Protein AF-A0A2K1NTX1-F1 (afdb_monomer_lite)

Radius of gyration: 16.93 Å; chains: 1; bounding box: 38×35×59 Å

Secondary structure (DSSP, 8-state):
-----TT-PPPP-THHHHHHHHHHHHHTTTT-HHHHHHHHHHHHHHHTS--S-EETTEE-S---HHHHHHHHHBS--HHHHHHHHHHHHHHTT--SPPPS--TTPPPBPTT-S-SS--TTT--TTTTHHHHHHHHHHHHHHH-TT-

Structure (mmCIF, N/CA/C/O backbone):
data_AF-A0A2K1NTX1-F1
#
_entry.id   AF-A0A2K1NTX1-F1
#
loop_
_atom_site.group_PDB
_atom_site.id
_atom_site.type_symbol
_atom_site.label_atom_id
_atom_site.label_alt_id
_atom_site.label_comp_id
_atom_site.label_asym_id
_atom_site.label_entity_id
_atom_site.label_seq_id
_atom_site.pdbx_PDB_ins_code
_atom_site.Cartn_x
_atom_site.Cartn_y
_atom_site.Cartn_z
_atom_site.occupancy
_atom_site.B_iso_or_equiv
_atom_site.auth_seq_id
_atom_site.auth_comp_id
_atom_site.auth_asym_id
_atom_site.auth_atom_id
_atom_site.pdbx_PDB_model_num
ATOM 1 N N . MET A 1 1 ? 0.432 -18.625 43.034 1.00 38.88 1 MET A N 1
ATOM 2 C CA . MET A 1 1 ? -0.680 -17.900 42.378 1.00 38.88 1 MET A CA 1
ATOM 3 C C . MET A 1 1 ? -0.098 -16.735 41.599 1.00 38.88 1 MET A C 1
ATOM 5 O O . MET A 1 1 ? 0.442 -15.823 42.212 1.00 38.88 1 MET A O 1
ATOM 9 N N . ILE A 1 2 ? -0.141 -16.785 40.269 1.00 42.09 2 ILE A N 1
ATOM 10 C CA . ILE A 1 2 ? 0.288 -15.664 39.426 1.00 42.09 2 ILE A CA 1
ATOM 11 C C . ILE A 1 2 ? -0.821 -14.610 39.491 1.00 42.09 2 ILE A C 1
ATOM 13 O O . ILE A 1 2 ? -1.950 -14.869 39.082 1.00 42.09 2 ILE A O 1
ATOM 17 N N . LYS A 1 3 ? -0.519 -13.440 40.063 1.00 47.53 3 LYS A N 1
ATOM 18 C CA . LYS A 1 3 ? -1.421 -12.285 40.039 1.00 47.53 3 LYS A CA 1
ATOM 19 C C . LYS A 1 3 ? -1.427 -11.729 38.616 1.00 47.53 3 LYS A C 1
ATOM 21 O O . LYS A 1 3 ? -0.495 -11.034 38.227 1.00 47.53 3 LYS A O 1
ATOM 26 N N . ILE A 1 4 ? -2.465 -12.041 37.845 1.00 53.84 4 ILE A N 1
ATOM 27 C CA . ILE A 1 4 ? -2.726 -11.346 36.583 1.00 53.84 4 ILE A CA 1
ATOM 28 C C . ILE A 1 4 ? -3.120 -9.910 36.955 1.00 53.84 4 ILE A C 1
ATOM 30 O O . ILE A 1 4 ? -4.057 -9.690 37.725 1.00 53.84 4 ILE A O 1
ATOM 34 N N . SER A 1 5 ? -2.334 -8.939 36.490 1.00 57.00 5 SER A N 1
ATOM 35 C CA . SER A 1 5 ? -2.577 -7.511 36.706 1.00 57.00 5 SER A CA 1
ATOM 36 C C . SER A 1 5 ? -3.971 -7.131 36.197 1.00 57.00 5 SER A C 1
ATOM 38 O O . SER A 1 5 ? -4.276 -7.339 35.026 1.00 57.00 5 SER A O 1
ATOM 40 N N . LYS A 1 6 ? -4.799 -6.521 37.057 1.00 56.72 6 LYS A N 1
ATOM 41 C CA . LYS A 1 6 ? -6.133 -5.987 36.709 1.00 56.72 6 LYS A CA 1
ATOM 42 C C . LYS A 1 6 ? -6.095 -4.793 35.731 1.00 56.72 6 LYS A C 1
ATOM 44 O O . LYS A 1 6 ? -7.148 -4.271 35.395 1.00 56.72 6 LYS A O 1
ATOM 49 N N . ASN A 1 7 ? -4.907 -4.387 35.267 1.00 56.91 7 ASN A N 1
ATOM 50 C CA . ASN A 1 7 ? -4.686 -3.240 34.379 1.00 56.91 7 ASN A CA 1
ATOM 51 C C . ASN A 1 7 ? -4.173 -3.628 32.979 1.00 56.91 7 ASN A C 1
ATOM 53 O O . ASN A 1 7 ? -3.613 -2.783 32.281 1.00 56.91 7 ASN A O 1
ATOM 57 N N . ALA A 1 8 ? -4.306 -4.887 32.550 1.00 59.62 8 ALA A N 1
ATOM 58 C CA . ALA A 1 8 ? -3.986 -5.237 31.168 1.00 59.62 8 ALA A CA 1
ATOM 59 C C . ALA A 1 8 ? -4.992 -4.549 30.227 1.00 59.62 8 ALA A C 1
ATOM 61 O O . ALA A 1 8 ? -6.168 -4.904 30.200 1.00 59.62 8 ALA A O 1
ATOM 62 N N . LYS A 1 9 ? -4.538 -3.532 29.483 1.00 68.81 9 LYS A N 1
ATOM 63 C CA . LYS A 1 9 ? -5.316 -2.935 28.393 1.00 68.81 9 LYS A CA 1
ATOM 64 C C . LYS A 1 9 ? -5.614 -4.042 27.377 1.00 68.81 9 LYS A C 1
ATOM 66 O O . LYS A 1 9 ? -4.686 -4.722 26.940 1.00 68.81 9 LYS A O 1
ATOM 71 N N . ASN A 1 10 ? -6.885 -4.234 27.026 1.00 76.12 10 ASN A N 1
ATOM 72 C CA . ASN A 1 10 ? -7.247 -5.173 25.968 1.00 76.12 10 ASN A CA 1
ATOM 73 C C . ASN A 1 10 ? -6.577 -4.726 24.657 1.00 76.12 10 ASN A C 1
ATOM 75 O O . ASN A 1 10 ? -6.660 -3.539 24.330 1.00 76.12 10 ASN A O 1
ATOM 79 N N . PRO A 1 11 ? -5.899 -5.631 23.930 1.00 77.00 11 PRO A N 1
ATOM 80 C CA . PRO A 1 11 ? -5.255 -5.280 22.671 1.00 77.00 11 PRO A CA 1
ATOM 81 C C . PRO A 1 11 ? -6.294 -4.792 21.655 1.00 77.00 11 PRO A C 1
ATOM 83 O O . PRO A 1 11 ? -7.326 -5.441 21.475 1.00 77.00 11 PRO A O 1
ATOM 86 N N . SER A 1 12 ? -6.018 -3.668 20.987 1.00 85.44 12 SER A N 1
ATOM 87 C CA . SER A 1 12 ? -6.838 -3.199 19.866 1.00 85.44 12 SER A CA 1
ATOM 88 C C . SER A 1 12 ? -6.445 -3.907 18.566 1.00 85.44 12 SER A C 1
ATOM 90 O O . SER A 1 12 ? -5.263 -4.015 18.222 1.00 85.44 12 SER A O 1
ATOM 92 N N . PHE A 1 13 ? -7.464 -4.359 17.833 1.00 91.62 13 PHE A 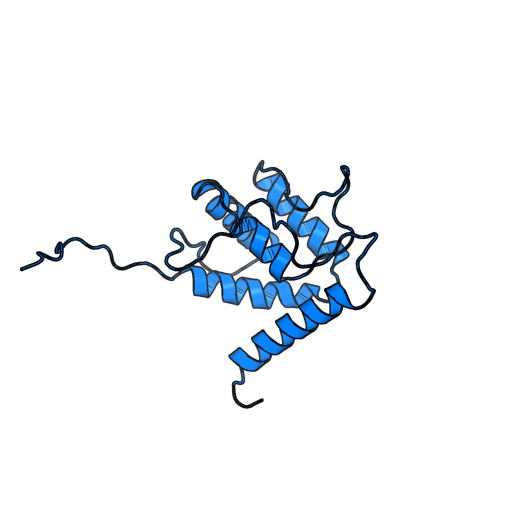N 1
ATOM 93 C CA . PHE A 1 13 ? -7.348 -4.961 16.504 1.00 91.62 13 PHE A CA 1
ATOM 94 C C . PHE A 1 13 ? -7.938 -4.065 15.405 1.00 91.62 13 PHE A C 1
ATOM 96 O O . PHE A 1 13 ? -8.163 -4.536 14.303 1.00 91.62 13 PHE A O 1
ATOM 103 N N . GLU A 1 14 ? -8.146 -2.766 15.655 1.00 89.50 14 GLU A N 1
ATOM 104 C CA . GLU A 1 14 ? -8.703 -1.804 14.675 1.00 89.50 14 GLU A CA 1
ATOM 105 C C . GLU A 1 14 ? -7.957 -1.787 13.331 1.00 89.50 14 GLU A C 1
ATOM 107 O O . GLU A 1 14 ? -8.525 -1.463 12.289 1.00 89.50 14 GLU A O 1
ATOM 112 N N . TRP A 1 15 ? -6.678 -2.174 13.337 1.00 95.12 15 TRP A N 1
ATOM 113 C CA . TRP A 1 15 ? -5.881 -2.299 12.125 1.00 95.12 15 TRP A CA 1
ATOM 114 C C . TRP A 1 15 ? -6.475 -3.278 11.109 1.00 95.12 15 TRP A C 1
ATOM 116 O O . TRP A 1 15 ? -6.238 -3.088 9.917 1.00 95.12 15 TRP A O 1
ATOM 126 N N . THR A 1 16 ? -7.248 -4.286 11.534 1.00 95.44 16 THR A N 1
ATOM 127 C CA . THR A 1 16 ? -7.862 -5.252 10.612 1.00 95.44 16 THR A CA 1
ATOM 128 C C . THR A 1 16 ? -8.831 -4.558 9.668 1.00 95.44 16 THR A C 1
ATOM 130 O O . THR A 1 16 ? -8.772 -4.795 8.466 1.00 95.44 16 THR A O 1
ATOM 133 N N . ASN A 1 17 ? -9.664 -3.648 10.180 1.00 96.06 17 ASN A N 1
ATOM 134 C CA . ASN A 1 17 ? -10.660 -2.936 9.377 1.00 96.06 17 ASN A CA 1
ATOM 135 C C . ASN A 1 17 ? -9.986 -2.050 8.330 1.00 96.06 17 ASN A C 1
ATOM 137 O O . ASN A 1 17 ? -10.317 -2.123 7.147 1.00 96.06 17 ASN A O 1
ATOM 141 N N . PHE A 1 18 ? -8.968 -1.290 8.745 1.00 97.50 18 PHE A N 1
ATOM 142 C CA . PHE A 1 18 ? -8.193 -0.468 7.818 1.00 97.50 18 PHE A CA 1
ATOM 143 C C . PHE A 1 18 ? -7.500 -1.324 6.756 1.00 97.50 18 PHE A C 1
ATOM 145 O O . PHE A 1 18 ? -7.457 -0.944 5.590 1.00 97.50 18 PHE A O 1
ATOM 152 N N . TYR A 1 19 ? -6.951 -2.480 7.143 1.00 96.88 19 TYR A N 1
ATOM 153 C CA . TYR A 1 19 ? -6.205 -3.342 6.224 1.00 96.88 19 TYR A CA 1
ATOM 154 C C . TYR A 1 19 ? -7.133 -3.990 5.205 1.00 96.88 19 TYR A C 1
ATOM 156 O O . TYR A 1 19 ? -6.753 -4.048 4.042 1.00 96.88 19 TYR A O 1
ATOM 164 N N . MET A 1 20 ? -8.338 -4.401 5.610 1.00 96.62 20 MET A N 1
ATOM 165 C CA . MET A 1 20 ? -9.368 -4.901 4.695 1.00 96.62 20 MET A CA 1
ATOM 166 C C . MET A 1 20 ? -9.800 -3.811 3.710 1.00 96.62 20 MET A C 1
ATOM 168 O O . MET A 1 20 ? -9.667 -3.997 2.507 1.00 96.62 20 MET A O 1
ATOM 172 N N . LYS A 1 21 ? -10.173 -2.617 4.194 1.00 98.00 21 LYS A N 1
ATOM 173 C CA . LYS A 1 21 ? -10.560 -1.500 3.311 1.00 98.00 21 LYS A CA 1
ATOM 174 C C . LYS A 1 21 ? -9.447 -1.074 2.359 1.00 98.00 21 LYS A C 1
ATOM 176 O O . LYS A 1 21 ? -9.708 -0.754 1.202 1.00 98.00 21 LYS A O 1
ATOM 181 N N . PHE A 1 22 ? -8.201 -1.066 2.831 1.00 98.38 22 PHE A N 1
ATOM 182 C CA . PHE A 1 22 ? -7.067 -0.797 1.959 1.00 98.38 22 PHE A CA 1
ATOM 183 C C . PHE A 1 22 ? -6.839 -1.926 0.953 1.00 98.38 22 PHE A C 1
ATOM 185 O O . PHE A 1 22 ? -6.482 -1.634 -0.182 1.00 98.38 22 PHE A O 1
ATOM 192 N N . ALA A 1 23 ? -7.036 -3.188 1.339 1.00 98.25 23 ALA A N 1
ATOM 193 C CA . ALA A 1 23 ? -6.882 -4.325 0.442 1.00 98.25 23 ALA A CA 1
ATOM 194 C C . ALA A 1 23 ? -7.877 -4.265 -0.725 1.00 98.25 23 ALA A C 1
ATOM 196 O O . ALA A 1 23 ? -7.446 -4.366 -1.875 1.00 98.25 23 ALA A O 1
ATOM 197 N N . ASP A 1 24 ? -9.152 -3.987 -0.438 1.00 97.88 24 ASP A N 1
ATOM 198 C CA . ASP A 1 24 ? -10.193 -3.789 -1.455 1.00 97.88 24 ASP A CA 1
ATOM 199 C C . ASP A 1 24 ? -9.798 -2.663 -2.418 1.00 97.88 24 ASP A C 1
ATOM 201 O O . ASP A 1 24 ? -9.790 -2.829 -3.638 1.00 97.88 24 ASP A O 1
ATOM 205 N N . LYS A 1 25 ? -9.373 -1.521 -1.861 1.00 98.38 25 LYS A N 1
ATOM 206 C CA . LYS A 1 25 ? -8.959 -0.357 -2.652 1.00 98.38 25 LYS A CA 1
ATOM 207 C C . LYS A 1 25 ? -7.708 -0.626 -3.486 1.00 98.38 25 LYS A C 1
ATOM 209 O O . LYS A 1 25 ? -7.567 -0.109 -4.591 1.00 98.38 25 LYS A O 1
ATOM 214 N N . LEU A 1 26 ? -6.780 -1.418 -2.958 1.00 98.44 26 LEU A N 1
ATOM 215 C CA . LEU A 1 26 ? -5.541 -1.787 -3.632 1.00 98.44 26 LEU A CA 1
ATOM 216 C C . LEU A 1 26 ? -5.804 -2.705 -4.832 1.00 98.44 26 LEU A C 1
ATOM 218 O O . LEU A 1 26 ? -5.096 -2.593 -5.834 1.00 98.44 26 LEU A O 1
ATOM 222 N N . LEU A 1 27 ? -6.818 -3.575 -4.754 1.00 98.44 27 LEU A N 1
ATOM 223 C CA . LEU A 1 27 ? -7.193 -4.490 -5.834 1.00 98.44 27 LEU A CA 1
ATOM 224 C C . LEU A 1 27 ? -7.589 -3.753 -7.125 1.00 98.44 27 LEU A C 1
ATOM 226 O O . LEU A 1 27 ? -7.269 -4.229 -8.214 1.00 98.44 27 LEU A O 1
ATOM 230 N N . GLU A 1 28 ? -8.168 -2.551 -7.019 1.00 98.38 28 GLU A N 1
ATOM 231 C CA . GLU A 1 28 ? -8.491 -1.689 -8.172 1.00 98.38 28 GLU A CA 1
ATOM 232 C C . GLU A 1 28 ? -7.266 -1.398 -9.068 1.00 98.38 28 GLU A C 1
ATOM 234 O O . GLU A 1 28 ? -7.410 -1.135 -10.262 1.00 98.38 28 GLU A O 1
ATOM 239 N N . TYR A 1 29 ? -6.049 -1.496 -8.521 1.00 98.56 29 TYR A N 1
ATOM 240 C CA . TYR A 1 29 ? -4.795 -1.221 -9.227 1.00 98.56 29 TYR A CA 1
ATOM 241 C C . TYR A 1 29 ? -4.117 -2.457 -9.831 1.00 98.56 29 TYR A C 1
ATOM 243 O O . TYR A 1 29 ? -3.029 -2.329 -10.402 1.00 98.56 29 TYR A O 1
ATOM 251 N N . LYS A 1 30 ? -4.733 -3.646 -9.757 1.00 98.38 30 LYS A N 1
ATOM 252 C CA . LYS A 1 30 ? -4.184 -4.896 -10.322 1.00 98.38 30 LYS A CA 1
ATOM 253 C C . LYS A 1 30 ? -3.703 -4.731 -11.772 1.00 98.38 30 LYS A C 1
ATOM 255 O O . LYS A 1 30 ? -2.637 -5.227 -12.138 1.00 98.38 30 LYS A O 1
ATOM 260 N N . ASN A 1 31 ? -4.461 -3.979 -12.571 1.00 98.06 31 ASN A N 1
ATOM 261 C CA . ASN A 1 31 ? -4.188 -3.736 -13.990 1.00 98.06 31 ASN A CA 1
ATOM 262 C C . ASN A 1 31 ? -3.495 -2.386 -14.276 1.00 98.06 31 ASN A C 1
ATOM 264 O O . ASN A 1 31 ? -3.195 -2.102 -15.432 1.00 98.06 31 ASN A O 1
ATOM 268 N N . ASP A 1 32 ? -3.202 -1.574 -13.253 1.00 98.00 32 ASP A N 1
ATOM 269 C CA . ASP A 1 32 ? -2.529 -0.266 -13.375 1.00 98.00 32 ASP A CA 1
ATOM 270 C C . ASP A 1 32 ? -1.406 -0.107 -12.327 1.00 98.00 32 ASP A C 1
ATOM 272 O O . ASP A 1 32 ? -1.337 0.825 -11.517 1.00 98.00 32 ASP A O 1
ATOM 276 N N . ARG A 1 33 ? -0.496 -1.086 -12.323 1.00 97.94 33 ARG A N 1
ATOM 277 C CA . ARG A 1 33 ? 0.577 -1.217 -11.322 1.00 97.94 33 ARG A CA 1
ATOM 278 C C . ARG A 1 33 ? 1.622 -0.106 -11.418 1.00 97.94 33 ARG A C 1
ATOM 280 O O . ARG A 1 33 ? 2.196 0.295 -10.409 1.00 97.94 33 ARG A O 1
ATOM 287 N N . THR A 1 34 ? 1.840 0.445 -12.610 1.00 96.56 34 THR A N 1
ATOM 288 C CA . THR A 1 34 ? 2.738 1.590 -12.802 1.00 96.56 34 THR A CA 1
ATOM 289 C C . THR A 1 34 ? 2.209 2.841 -12.102 1.00 96.56 34 THR A C 1
ATOM 291 O O . THR A 1 34 ? 2.986 3.568 -11.480 1.00 96.56 34 THR A O 1
ATOM 294 N N . ASN A 1 35 ? 0.902 3.103 -12.170 1.00 97.88 35 ASN A N 1
ATOM 295 C CA . ASN A 1 35 ? 0.291 4.206 -11.435 1.00 97.88 35 ASN A CA 1
ATOM 296 C C . ASN A 1 35 ? 0.317 3.955 -9.922 1.00 97.88 35 ASN A C 1
ATOM 298 O O . ASN A 1 35 ? 0.697 4.847 -9.163 1.00 97.88 35 ASN A O 1
ATOM 302 N N . LEU A 1 36 ? 0.028 2.724 -9.484 1.00 98.50 36 LEU A N 1
ATOM 303 C CA . LEU A 1 36 ? 0.126 2.340 -8.073 1.00 98.50 36 LEU A CA 1
ATOM 304 C C . LEU A 1 36 ? 1.494 2.679 -7.470 1.00 98.50 36 LEU A C 1
ATOM 306 O O . LEU A 1 36 ? 1.557 3.277 -6.399 1.00 98.50 36 LEU A O 1
ATOM 310 N N . ILE A 1 37 ? 2.590 2.351 -8.158 1.00 97.12 37 ILE A N 1
ATOM 311 C CA . ILE A 1 37 ? 3.944 2.656 -7.667 1.00 97.12 37 ILE A CA 1
ATOM 312 C C . ILE A 1 37 ? 4.146 4.162 -7.491 1.00 97.12 37 ILE A C 1
ATOM 314 O O . ILE A 1 37 ? 4.689 4.580 -6.471 1.00 97.12 37 ILE A O 1
ATOM 318 N N . LYS A 1 38 ? 3.660 4.985 -8.429 1.00 97.94 38 LYS A N 1
ATOM 319 C CA . LYS A 1 38 ? 3.737 6.453 -8.329 1.00 97.94 38 LYS A CA 1
ATOM 320 C C . LYS A 1 38 ? 2.918 6.996 -7.156 1.00 97.94 38 LYS A C 1
ATOM 322 O O . LYS A 1 38 ? 3.360 7.915 -6.471 1.00 97.94 38 LYS A O 1
ATOM 327 N N . LEU A 1 39 ? 1.737 6.434 -6.899 1.00 98.44 39 LEU A N 1
ATOM 328 C CA . LEU A 1 39 ? 0.912 6.819 -5.749 1.00 98.44 39 LEU A CA 1
ATOM 329 C C . LEU A 1 39 ? 1.583 6.444 -4.426 1.00 98.44 39 LEU A C 1
ATOM 331 O O . LEU A 1 39 ? 1.580 7.240 -3.488 1.00 98.44 39 LEU A O 1
ATOM 335 N N . ILE A 1 40 ? 2.200 5.266 -4.358 1.00 98.06 40 ILE A N 1
ATOM 336 C CA . ILE A 1 40 ? 2.973 4.840 -3.190 1.00 98.06 40 ILE A CA 1
ATOM 337 C C . ILE A 1 40 ? 4.218 5.714 -2.998 1.00 98.06 40 ILE A C 1
ATOM 339 O O . ILE A 1 40 ? 4.523 6.083 -1.867 1.00 98.06 40 ILE A O 1
ATOM 343 N N . ASP A 1 41 ? 4.906 6.107 -4.066 1.00 97.88 41 ASP A N 1
ATOM 344 C CA . ASP A 1 41 ? 6.017 7.060 -3.974 1.00 97.88 41 ASP A CA 1
ATOM 345 C C . ASP A 1 41 ? 5.558 8.395 -3.368 1.00 97.88 41 ASP A C 1
ATOM 347 O O . ASP A 1 41 ? 6.098 8.853 -2.359 1.00 97.88 41 ASP A O 1
ATOM 351 N N . LYS A 1 42 ? 4.424 8.920 -3.850 1.00 98.50 42 LYS A N 1
ATOM 352 C CA . LYS A 1 42 ? 3.775 10.116 -3.294 1.00 98.50 42 LYS A CA 1
ATOM 353 C C . LYS A 1 42 ? 3.401 9.967 -1.809 1.00 98.50 42 LYS A C 1
ATOM 355 O O . LYS A 1 42 ? 3.480 10.947 -1.065 1.00 98.50 42 LYS A O 1
ATOM 360 N N . VAL A 1 43 ? 3.000 8.775 -1.349 1.00 98.56 43 VAL A N 1
ATOM 361 C 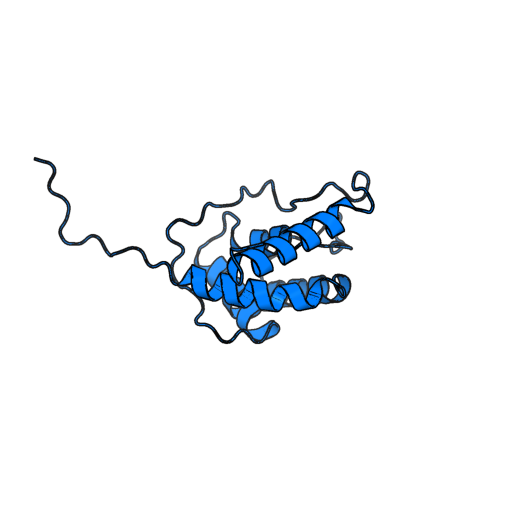CA . VAL A 1 43 ? 2.754 8.496 0.084 1.00 98.56 43 VAL A CA 1
ATOM 362 C C . VAL A 1 43 ? 4.020 8.752 0.901 1.00 98.56 43 VAL A C 1
ATOM 364 O O . VAL A 1 43 ? 3.949 9.433 1.933 1.00 98.56 43 VAL A O 1
ATOM 367 N N . PHE A 1 44 ? 5.159 8.220 0.447 1.00 97.62 44 PHE A N 1
ATOM 368 C CA . PHE A 1 44 ? 6.446 8.330 1.135 1.00 97.62 44 PHE A CA 1
ATOM 369 C C . PHE A 1 44 ? 7.008 9.752 1.100 1.00 97.62 44 PHE A C 1
ATOM 371 O O . PHE A 1 44 ? 7.439 10.246 2.149 1.00 97.62 44 PHE A O 1
ATOM 378 N N . ASP A 1 45 ? 6.889 10.438 -0.036 1.00 98.06 45 ASP A N 1
ATOM 379 C CA . ASP A 1 45 ? 7.235 11.855 -0.168 1.00 98.06 45 ASP A CA 1
ATOM 380 C C . ASP A 1 45 ? 6.449 12.711 0.828 1.00 98.06 45 ASP A C 1
ATOM 382 O O . ASP A 1 45 ? 7.033 13.446 1.629 1.00 98.06 45 ASP A O 1
ATOM 386 N N . LYS A 1 46 ? 5.118 12.546 0.881 1.00 98.50 46 LYS A N 1
ATOM 387 C CA . LYS A 1 46 ? 4.269 13.249 1.860 1.00 98.50 46 LYS A CA 1
ATOM 388 C C . LYS A 1 46 ? 4.571 12.858 3.304 1.00 98.50 46 LYS A C 1
ATOM 390 O O . LYS A 1 46 ? 4.238 13.603 4.221 1.00 98.50 46 LYS A O 1
ATOM 395 N N . SER A 1 47 ? 5.141 11.678 3.543 1.00 97.56 47 SER A N 1
ATOM 396 C CA . SER A 1 47 ? 5.523 11.235 4.888 1.00 97.56 47 SER A CA 1
ATOM 397 C C . SER A 1 47 ? 6.868 11.813 5.330 1.00 97.56 47 SER A C 1
ATOM 399 O O . SER A 1 47 ? 7.208 11.675 6.505 1.00 97.56 47 SER A O 1
ATOM 401 N N . ASN A 1 48 ? 7.637 12.427 4.420 1.00 97.06 48 ASN A N 1
ATOM 402 C CA . ASN A 1 48 ? 9.049 12.753 4.624 1.00 97.06 48 ASN A CA 1
ATOM 403 C C . ASN A 1 48 ? 9.848 11.520 5.102 1.00 97.06 48 ASN A C 1
ATOM 405 O O . ASN A 1 48 ? 10.648 11.576 6.041 1.00 97.06 48 ASN A O 1
ATOM 409 N N . LEU A 1 49 ? 9.563 10.362 4.495 1.00 95.81 49 LEU A N 1
ATOM 410 C CA . LEU A 1 49 ? 10.195 9.082 4.802 1.00 95.81 49 LEU A CA 1
ATOM 411 C C . LEU A 1 49 ? 10.818 8.499 3.539 1.00 95.81 49 LEU A C 1
ATOM 413 O O . LEU A 1 49 ? 10.266 8.602 2.452 1.00 95.81 49 LEU A O 1
ATOM 417 N N . LYS A 1 50 ? 11.944 7.799 3.697 1.00 93.31 50 LYS A N 1
ATOM 418 C CA . LYS A 1 50 ? 12.576 7.092 2.582 1.00 93.31 50 LYS A CA 1
ATOM 419 C C . LYS A 1 50 ? 11.649 5.998 2.039 1.00 93.31 50 LYS A C 1
ATOM 421 O O . LYS A 1 50 ? 11.340 5.048 2.773 1.00 93.31 50 LYS A O 1
ATOM 426 N N . ASN A 1 51 ? 11.306 6.099 0.756 1.00 93.44 51 ASN A N 1
ATOM 427 C CA . ASN A 1 51 ? 10.600 5.057 0.020 1.00 93.44 51 ASN A CA 1
ATOM 428 C C . ASN A 1 51 ? 11.451 3.763 -0.020 1.00 93.44 51 ASN A C 1
ATOM 430 O O . ASN A 1 51 ? 12.610 3.802 -0.450 1.00 93.44 51 ASN A O 1
ATOM 434 N N . PRO A 1 52 ? 10.939 2.619 0.480 1.00 91.81 52 PRO A N 1
ATOM 435 C CA . PRO A 1 52 ? 11.654 1.344 0.442 1.00 91.81 52 PRO A CA 1
ATOM 436 C C . PRO A 1 52 ? 11.647 0.666 -0.939 1.00 91.81 52 PRO A C 1
ATOM 438 O O . PRO A 1 52 ? 12.394 -0.295 -1.121 1.00 91.81 52 PRO A O 1
ATOM 441 N N . PHE A 1 53 ? 10.838 1.133 -1.894 1.00 92.88 53 PHE A N 1
ATOM 442 C CA . PHE A 1 53 ? 10.644 0.513 -3.212 1.00 92.88 53 PHE A CA 1
ATOM 443 C C . PHE A 1 53 ? 11.541 1.135 -4.284 1.00 92.88 53 PHE A C 1
ATOM 445 O O . PHE A 1 53 ? 11.092 1.511 -5.363 1.00 92.88 53 PHE A O 1
ATOM 452 N N . MET A 1 54 ? 12.828 1.235 -3.948 1.00 91.19 54 MET A N 1
ATOM 453 C CA . MET A 1 54 ? 13.880 1.762 -4.813 1.00 91.19 54 MET A CA 1
ATOM 454 C C . MET A 1 54 ? 14.929 0.674 -5.077 1.00 91.19 54 MET A C 1
ATOM 456 O O . MET A 1 54 ? 15.396 0.024 -4.136 1.00 91.19 54 MET A O 1
ATOM 460 N N . GLU A 1 55 ? 15.348 0.496 -6.328 1.00 86.38 55 GLU A N 1
ATOM 461 C CA . GLU A 1 55 ? 16.445 -0.386 -6.745 1.00 86.38 55 GLU A CA 1
ATOM 462 C C . GLU A 1 55 ? 17.435 0.434 -7.587 1.00 86.38 55 GLU A C 1
ATOM 464 O O . GLU A 1 55 ? 17.061 1.053 -8.573 1.00 86.38 55 GLU A O 1
ATOM 469 N N . ASN A 1 56 ? 18.703 0.501 -7.165 1.00 87.38 56 ASN A N 1
ATOM 470 C CA . ASN A 1 56 ? 19.762 1.278 -7.837 1.00 87.38 56 ASN A CA 1
ATOM 471 C C . ASN A 1 56 ? 19.447 2.773 -8.069 1.00 87.38 56 ASN A C 1
ATOM 473 O O . ASN A 1 56 ? 19.962 3.376 -9.002 1.00 87.38 56 ASN A O 1
ATOM 477 N N . GLY A 1 57 ? 18.644 3.383 -7.193 1.00 89.19 57 GLY A N 1
ATOM 478 C CA . GLY A 1 57 ? 18.263 4.798 -7.298 1.00 89.19 57 GLY A CA 1
ATOM 479 C C . GLY A 1 57 ? 17.028 5.053 -8.161 1.00 89.19 57 GLY A C 1
ATOM 480 O O . GLY A 1 57 ? 16.574 6.191 -8.226 1.00 89.19 57 GLY A O 1
ATOM 481 N N . GLU A 1 58 ? 16.447 4.009 -8.746 1.00 91.88 58 GLU A N 1
ATOM 482 C CA . GLU A 1 58 ? 15.206 4.076 -9.511 1.00 91.88 58 GLU A CA 1
ATOM 483 C C . GLU A 1 58 ? 14.059 3.448 -8.721 1.00 91.88 58 GLU A C 1
ATOM 485 O O . GLU A 1 58 ? 14.266 2.534 -7.917 1.00 91.88 58 GLU A O 1
ATOM 490 N N . LEU A 1 59 ? 12.840 3.938 -8.945 1.00 93.81 59 LEU A N 1
ATOM 491 C CA . LEU A 1 59 ? 11.636 3.281 -8.444 1.00 93.81 59 LEU A CA 1
ATOM 492 C C . LEU A 1 59 ? 11.524 1.877 -9.033 1.00 93.81 59 LEU A C 1
ATOM 494 O O . LEU A 1 59 ? 11.940 1.628 -10.165 1.00 93.81 59 LEU A O 1
ATOM 498 N N . PHE A 1 60 ? 10.917 0.965 -8.276 1.00 93.69 60 PHE A N 1
ATOM 499 C CA . PHE A 1 60 ? 10.516 -0.321 -8.835 1.00 93.69 60 PHE A CA 1
ATOM 500 C C . PHE A 1 60 ? 9.658 -0.098 -10.088 1.00 93.69 60 PHE A C 1
ATOM 502 O O . PHE A 1 60 ? 8.828 0.804 -10.141 1.00 93.69 60 PHE A O 1
ATOM 509 N N . ASP A 1 61 ? 9.855 -0.931 -11.102 1.00 93.00 61 ASP A N 1
ATOM 510 C CA . ASP A 1 61 ? 9.082 -0.874 -12.345 1.00 93.00 61 ASP A CA 1
ATOM 511 C C . ASP A 1 61 ? 7.782 -1.691 -12.274 1.00 93.00 61 ASP A C 1
ATOM 513 O O . ASP A 1 61 ? 6.917 -1.550 -13.135 1.00 93.00 61 ASP A O 1
ATOM 517 N N . ASP A 1 62 ? 7.640 -2.528 -11.244 1.00 95.75 62 ASP A N 1
ATOM 518 C CA . ASP A 1 62 ? 6.458 -3.337 -10.959 1.00 95.75 62 ASP A CA 1
ATOM 519 C C . ASP A 1 62 ? 6.375 -3.658 -9.451 1.00 95.75 62 ASP A C 1
ATOM 521 O O . ASP A 1 62 ? 7.388 -3.648 -8.741 1.00 95.75 62 ASP A O 1
ATOM 525 N N . ILE A 1 63 ? 5.173 -3.929 -8.937 1.00 96.75 63 ILE A N 1
ATOM 526 C CA . ILE A 1 63 ? 4.920 -4.174 -7.513 1.00 96.75 63 ILE A CA 1
ATOM 527 C C . ILE A 1 63 ? 3.775 -5.172 -7.312 1.00 96.75 63 ILE A C 1
ATOM 529 O O . ILE A 1 63 ? 2.800 -5.194 -8.060 1.00 96.75 63 ILE A O 1
ATOM 533 N N . CYS A 1 64 ? 3.886 -5.992 -6.266 1.00 97.44 64 CYS A N 1
ATOM 534 C CA . CYS A 1 64 ? 2.827 -6.894 -5.815 1.00 97.44 64 CYS A CA 1
ATOM 535 C C . CYS A 1 64 ? 2.157 -6.364 -4.530 1.00 97.44 64 CYS A C 1
ATOM 537 O O . CYS A 1 64 ? 2.794 -5.617 -3.773 1.00 97.44 64 CYS A O 1
ATOM 539 N N . PRO A 1 65 ? 0.918 -6.779 -4.215 1.00 97.75 65 PRO A N 1
ATOM 540 C CA . PRO A 1 65 ? 0.164 -6.222 -3.093 1.00 97.75 65 PRO A CA 1
ATOM 541 C C . PRO A 1 65 ? 0.828 -6.515 -1.739 1.00 97.75 65 PRO A C 1
ATOM 543 O O . PRO A 1 65 ? 0.932 -5.634 -0.889 1.00 97.75 65 PRO A O 1
ATOM 546 N N . PHE A 1 66 ? 1.415 -7.700 -1.556 1.00 95.44 66 PHE A N 1
ATOM 547 C CA . PHE A 1 66 ? 2.156 -8.046 -0.333 1.00 95.44 66 PHE A CA 1
ATOM 548 C C . PHE A 1 66 ? 3.386 -7.153 -0.115 1.00 95.44 66 PHE A C 1
ATOM 550 O O . PHE A 1 66 ? 3.720 -6.791 1.016 1.00 95.44 66 PHE A O 1
ATOM 557 N N . THR A 1 67 ? 4.038 -6.740 -1.208 1.00 95.12 67 THR A N 1
ATOM 558 C CA . THR A 1 67 ? 5.144 -5.780 -1.152 1.00 95.12 67 THR A CA 1
ATOM 559 C C . THR A 1 67 ? 4.641 -4.402 -0.727 1.00 95.12 67 THR A C 1
ATOM 561 O O . THR A 1 67 ? 5.271 -3.800 0.139 1.00 95.12 67 THR A O 1
ATOM 564 N N . VAL A 1 68 ? 3.475 -3.944 -1.202 1.00 96.69 68 VAL A N 1
ATOM 565 C CA . VAL A 1 68 ? 2.833 -2.707 -0.707 1.00 96.69 68 VAL A CA 1
ATOM 566 C C . VAL A 1 68 ? 2.565 -2.785 0.800 1.00 96.69 68 VAL A C 1
ATOM 568 O O . VAL A 1 68 ? 2.944 -1.877 1.538 1.00 96.69 68 VAL A O 1
ATOM 571 N N . PHE A 1 69 ? 2.008 -3.891 1.299 1.00 95.19 69 PHE A N 1
ATOM 572 C CA . PHE A 1 69 ? 1.773 -4.068 2.739 1.00 95.19 69 PHE A CA 1
ATOM 573 C C . PHE A 1 69 ? 3.072 -4.093 3.563 1.00 95.19 69 PHE A C 1
ATOM 575 O O . PHE A 1 69 ? 3.100 -3.654 4.718 1.00 95.19 69 PHE A O 1
ATOM 582 N N . SER A 1 70 ? 4.185 -4.548 2.979 1.00 92.12 70 SER A N 1
ATOM 583 C CA . SER A 1 70 ? 5.490 -4.529 3.653 1.00 92.12 70 SER A CA 1
ATOM 584 C C . SER A 1 70 ? 5.952 -3.115 4.034 1.00 92.12 70 SER A C 1
ATOM 586 O O . SER A 1 70 ? 6.649 -2.953 5.040 1.00 92.12 70 SER A O 1
ATOM 588 N N . ALA A 1 71 ? 5.526 -2.079 3.295 1.00 89.94 71 ALA A N 1
ATOM 589 C CA . ALA A 1 71 ? 6.014 -0.708 3.468 1.00 89.94 71 ALA A CA 1
ATOM 590 C C . ALA A 1 71 ? 5.730 -0.142 4.866 1.00 89.94 71 ALA A C 1
ATOM 592 O O . ALA A 1 71 ? 6.527 0.638 5.393 1.00 89.94 71 ALA A O 1
ATOM 593 N N . PHE A 1 72 ? 4.625 -0.565 5.477 1.00 91.62 72 PHE A N 1
ATOM 594 C CA . PHE A 1 72 ? 4.201 -0.142 6.809 1.00 91.62 72 PHE A CA 1
ATOM 595 C C . PHE A 1 72 ? 4.223 -1.276 7.848 1.00 91.62 72 PHE A C 1
ATOM 597 O O . PHE A 1 72 ? 4.181 -0.985 9.042 1.00 91.62 72 PHE A O 1
ATOM 604 N N . ASN A 1 73 ? 4.362 -2.543 7.432 1.00 91.12 73 ASN A N 1
ATOM 605 C CA . ASN A 1 73 ? 4.538 -3.695 8.336 1.00 91.12 73 ASN A CA 1
ATOM 606 C C . ASN A 1 73 ? 6.006 -4.040 8.644 1.00 91.12 73 ASN A C 1
ATOM 608 O O . ASN A 1 73 ? 6.285 -4.906 9.472 1.00 91.12 73 ASN A O 1
ATOM 612 N N . ARG A 1 74 ? 6.966 -3.367 8.007 1.00 86.75 74 ARG A N 1
ATOM 613 C CA . ARG A 1 74 ? 8.395 -3.454 8.347 1.00 86.75 74 ARG A CA 1
ATOM 614 C C . ARG A 1 74 ? 8.691 -3.002 9.779 1.00 86.75 74 ARG A C 1
ATOM 616 O O . ARG A 1 74 ? 7.918 -2.272 10.395 1.00 86.75 74 ARG A O 1
ATOM 623 N N . GLN A 1 75 ? 9.856 -3.387 10.299 1.00 86.12 75 GLN A N 1
ATOM 624 C CA . GLN A 1 75 ? 10.354 -2.899 11.590 1.00 86.12 75 GLN A CA 1
ATOM 625 C C . GLN A 1 75 ? 10.721 -1.397 11.516 1.00 86.12 75 GLN A C 1
ATOM 627 O O . GLN A 1 75 ? 11.875 -1.018 11.318 1.00 86.12 75 GLN A O 1
ATOM 632 N N . ILE A 1 76 ? 9.714 -0.531 11.644 1.00 89.75 76 ILE A N 1
ATOM 633 C CA . ILE A 1 76 ? 9.824 0.935 11.711 1.00 89.75 76 ILE A CA 1
ATOM 634 C C . ILE A 1 76 ? 9.208 1.461 13.005 1.00 89.75 76 ILE A C 1
ATOM 636 O O . ILE A 1 76 ? 8.440 0.777 13.678 1.00 89.75 76 ILE A O 1
ATOM 640 N N . LYS A 1 77 ? 9.536 2.709 13.357 1.00 92.50 77 LYS A N 1
ATOM 641 C CA . LYS A 1 77 ? 8.919 3.387 14.504 1.00 92.50 77 LYS A CA 1
ATOM 642 C C . LYS A 1 77 ? 7.400 3.450 14.321 1.00 92.50 77 LYS A C 1
ATOM 644 O O . LYS A 1 77 ? 6.932 3.760 13.227 1.00 92.50 77 LYS A O 1
ATOM 649 N N . MET A 1 78 ? 6.650 3.246 15.406 1.00 93.06 78 MET A N 1
ATOM 650 C CA . MET A 1 78 ? 5.182 3.267 15.390 1.00 93.06 78 MET A CA 1
ATOM 651 C C . MET A 1 78 ? 4.619 4.551 14.765 1.00 93.06 78 MET A C 1
ATOM 653 O O . MET A 1 78 ? 3.769 4.489 13.883 1.00 93.06 78 MET A O 1
ATOM 657 N N . ASN A 1 79 ? 5.170 5.712 15.136 1.00 95.81 79 ASN A N 1
ATOM 658 C CA . ASN A 1 79 ? 4.758 6.995 14.561 1.00 95.81 79 ASN A CA 1
ATOM 659 C C . ASN A 1 79 ? 4.950 7.040 13.038 1.00 95.81 79 ASN A C 1
ATOM 661 O O . ASN A 1 79 ? 4.090 7.562 12.345 1.00 95.81 79 ASN A O 1
ATOM 665 N N . ASN A 1 80 ? 6.021 6.441 12.504 1.00 96.12 80 ASN A N 1
ATOM 666 C CA . ASN A 1 80 ? 6.244 6.385 11.057 1.00 96.12 80 ASN A CA 1
ATOM 667 C C . ASN A 1 80 ? 5.198 5.498 10.373 1.00 96.12 80 ASN A C 1
ATOM 669 O O . ASN A 1 80 ? 4.690 5.873 9.323 1.00 96.12 80 ASN A O 1
ATOM 673 N N . ARG A 1 81 ? 4.843 4.353 10.974 1.00 95.25 81 ARG A N 1
ATOM 674 C CA . ARG A 1 81 ? 3.769 3.480 10.473 1.00 95.25 81 ARG A CA 1
ATOM 675 C C . ARG A 1 81 ? 2.437 4.224 10.415 1.00 95.25 81 ARG A C 1
ATOM 677 O O . ARG A 1 81 ? 1.789 4.214 9.375 1.00 95.25 81 ARG A O 1
ATOM 684 N N . ILE A 1 82 ? 2.066 4.915 11.493 1.00 96.94 82 ILE A N 1
ATOM 685 C CA . ILE A 1 82 ? 0.838 5.722 11.553 1.00 96.94 82 ILE A CA 1
ATOM 686 C C . ILE A 1 82 ? 0.866 6.836 10.497 1.00 96.94 82 ILE A C 1
ATOM 688 O O . ILE A 1 82 ? -0.133 7.043 9.813 1.00 96.94 82 ILE A O 1
ATOM 692 N N . THR A 1 83 ? 1.995 7.530 10.318 1.00 98.31 83 THR A N 1
ATOM 693 C CA . THR A 1 83 ? 2.147 8.563 9.278 1.00 98.31 83 THR A CA 1
ATOM 694 C C . THR A 1 83 ? 1.961 7.994 7.869 1.00 98.31 83 THR A C 1
ATOM 696 O O . THR A 1 83 ? 1.221 8.579 7.082 1.00 98.31 83 THR A O 1
ATOM 699 N N . ILE A 1 84 ? 2.553 6.832 7.565 1.00 98.00 84 ILE A N 1
ATOM 700 C CA . ILE A 1 84 ? 2.368 6.162 6.268 1.00 98.00 84 ILE A CA 1
ATOM 701 C C . ILE A 1 84 ? 0.889 5.826 6.052 1.00 98.00 84 ILE A C 1
ATOM 703 O O . ILE A 1 84 ? 0.342 6.151 5.003 1.00 98.00 84 ILE A O 1
ATOM 707 N N . LEU A 1 85 ? 0.212 5.238 7.046 1.00 98.00 85 LEU A N 1
ATOM 708 C CA . LEU A 1 85 ? -1.205 4.878 6.921 1.00 98.00 85 LEU A CA 1
ATOM 709 C C . LEU A 1 85 ? -2.127 6.100 6.791 1.00 98.00 85 LEU A C 1
ATOM 711 O O . LEU A 1 85 ? -3.107 6.031 6.058 1.00 98.00 85 LEU A O 1
ATOM 715 N N . LYS A 1 86 ? -1.807 7.233 7.433 1.00 98.56 86 LYS A N 1
ATOM 716 C CA . LYS A 1 86 ? -2.524 8.505 7.220 1.00 98.56 86 LYS A CA 1
ATOM 717 C C . LYS A 1 86 ? -2.422 8.977 5.774 1.00 98.56 86 LYS A C 1
ATOM 719 O O . LYS A 1 86 ? -3.436 9.333 5.182 1.00 98.56 86 LYS A O 1
ATOM 724 N N . ASN A 1 87 ? -1.226 8.933 5.197 1.00 98.75 87 ASN A N 1
ATOM 725 C CA . ASN A 1 87 ? -1.026 9.338 3.809 1.00 98.75 87 ASN A CA 1
ATOM 726 C C . ASN A 1 87 ? -1.627 8.334 2.819 1.00 98.75 87 ASN A C 1
ATOM 728 O O . ASN A 1 87 ? -2.132 8.752 1.784 1.00 98.75 87 ASN A O 1
ATOM 732 N N . ILE A 1 88 ? -1.620 7.035 3.139 1.00 98.69 88 ILE A N 1
ATOM 733 C CA . ILE A 1 88 ? -2.356 6.017 2.376 1.00 98.69 88 ILE A CA 1
ATOM 734 C C . ILE A 1 88 ? -3.853 6.330 2.407 1.00 98.69 88 ILE A C 1
ATOM 736 O O . ILE A 1 88 ? -4.469 6.406 1.351 1.00 98.69 88 ILE A O 1
ATOM 740 N N . LYS A 1 89 ? -4.427 6.583 3.591 1.00 98.56 89 LYS A N 1
ATOM 741 C CA . LYS A 1 89 ? -5.839 6.961 3.730 1.00 98.56 89 LYS A CA 1
ATOM 742 C C . LYS A 1 89 ? -6.186 8.156 2.845 1.00 98.56 89 LYS A C 1
ATOM 744 O O . LYS A 1 89 ? -7.192 8.117 2.153 1.00 98.56 89 LYS A O 1
ATOM 749 N N . GLU A 1 90 ? -5.356 9.197 2.875 1.00 98.62 90 GLU A N 1
ATOM 750 C CA . GLU A 1 90 ? -5.573 10.419 2.098 1.00 98.62 90 GLU A CA 1
ATOM 751 C C . GLU A 1 90 ? -5.450 10.182 0.585 1.00 98.62 90 GLU A C 1
ATOM 753 O O . GLU A 1 90 ? -6.325 10.594 -0.166 1.00 98.62 90 GLU A O 1
ATOM 758 N N . ILE A 1 91 ? -4.379 9.526 0.124 1.00 98.56 91 ILE A N 1
ATOM 759 C CA . ILE A 1 91 ? -4.098 9.352 -1.313 1.00 98.56 91 ILE A CA 1
ATOM 760 C C . ILE A 1 91 ? -5.039 8.340 -1.970 1.00 98.56 91 ILE A C 1
ATOM 762 O O . ILE A 1 91 ? -5.399 8.521 -3.129 1.00 98.56 91 ILE A O 1
ATOM 766 N N . PHE A 1 92 ? -5.415 7.283 -1.250 1.00 98.38 92 PHE A N 1
ATOM 767 C CA . PHE A 1 92 ? -6.295 6.225 -1.749 1.00 98.38 92 PHE A CA 1
ATOM 768 C C . PHE A 1 92 ? -7.761 6.429 -1.343 1.00 98.38 92 PHE A C 1
ATOM 770 O O . PHE A 1 92 ? -8.583 5.562 -1.622 1.00 98.38 92 PHE A O 1
ATOM 777 N N . GLU A 1 93 ? -8.084 7.551 -0.690 1.00 98.12 93 GLU A N 1
ATOM 778 C CA . GLU A 1 93 ? -9.447 7.925 -0.283 1.00 98.12 93 GLU A CA 1
ATOM 779 C C . GLU A 1 93 ? -10.150 6.836 0.550 1.00 98.12 93 GLU A C 1
ATOM 781 O O . GLU A 1 93 ? -11.324 6.524 0.366 1.00 98.12 93 GLU A O 1
ATOM 786 N N . ILE A 1 94 ? -9.414 6.226 1.483 1.00 98.19 94 ILE A N 1
ATOM 787 C CA . ILE A 1 94 ? -9.927 5.122 2.303 1.00 98.19 94 ILE A CA 1
ATOM 788 C C . ILE A 1 94 ? -10.843 5.678 3.388 1.00 98.19 94 ILE A C 1
ATOM 790 O O . ILE A 1 94 ? -10.405 6.460 4.236 1.00 98.19 94 ILE A O 1
ATOM 794 N N . ASP A 1 95 ? -12.085 5.211 3.447 1.00 96.62 95 ASP A N 1
ATOM 795 C CA . ASP A 1 95 ? -13.038 5.595 4.490 1.00 96.62 95 ASP A CA 1
ATOM 796 C C . ASP A 1 95 ? -12.964 4.679 5.726 1.00 96.62 95 ASP A C 1
ATOM 798 O O . ASP A 1 95 ? -13.875 3.919 6.029 1.00 96.62 95 ASP A O 1
ATOM 802 N N . GLU A 1 96 ? -11.821 4.700 6.420 1.00 97.50 96 GLU A N 1
ATOM 803 C CA . GLU A 1 96 ? -11.633 4.004 7.704 1.00 97.50 96 GLU A CA 1
ATOM 804 C C . GLU A 1 96 ? -10.669 4.769 8.625 1.00 97.50 96 GLU A C 1
ATOM 806 O O . GLU A 1 96 ? -9.792 5.509 8.160 1.00 97.50 96 GLU A O 1
ATOM 811 N N . ILE A 1 97 ? -10.827 4.634 9.938 1.00 96.19 97 ILE A N 1
ATOM 812 C CA . ILE A 1 97 ? -9.964 5.245 10.947 1.00 96.19 97 ILE A CA 1
ATOM 813 C C . ILE A 1 97 ? -8.552 4.661 10.837 1.00 96.19 97 ILE A C 1
ATOM 815 O O . ILE A 1 97 ? -8.353 3.451 10.757 1.00 96.19 97 ILE A O 1
ATOM 819 N N . VAL A 1 98 ? -7.539 5.532 10.868 1.00 97.44 98 VAL A N 1
ATOM 820 C CA . VAL A 1 98 ? -6.146 5.073 10.896 1.00 97.44 98 VAL A CA 1
ATOM 821 C C . VAL A 1 98 ? -5.860 4.428 12.255 1.00 97.44 98 VAL A C 1
ATOM 823 O O . VAL A 1 98 ? -5.973 5.116 13.274 1.00 97.44 98 VAL A O 1
ATOM 826 N N . PRO A 1 99 ? -5.440 3.153 12.297 1.00 95.81 99 PRO A N 1
ATOM 827 C CA . PRO A 1 99 ? -5.168 2.460 13.548 1.00 95.81 99 PRO A CA 1
ATOM 828 C C . PRO A 1 99 ? -4.009 3.105 14.312 1.00 95.81 99 PRO A C 1
ATOM 830 O O . PRO A 1 99 ? -3.000 3.517 13.732 1.00 95.81 99 PRO A O 1
ATOM 833 N N . SER A 1 100 ? -4.147 3.153 15.636 1.00 93.31 100 SER A N 1
ATOM 834 C CA . SER A 1 100 ? -3.103 3.636 16.553 1.00 93.31 100 SER A CA 1
ATOM 835 C C . SER A 1 100 ? -2.305 2.500 17.209 1.00 93.31 100 SER A C 1
ATOM 837 O O . SER A 1 100 ? -1.223 2.730 17.749 1.00 93.31 100 SER A O 1
ATOM 839 N N . GLU A 1 101 ? -2.809 1.268 17.110 1.00 91.81 101 GLU A N 1
ATOM 840 C CA . GLU A 1 101 ? -2.226 0.046 17.660 1.00 91.81 101 GLU A CA 1
ATOM 841 C C . GLU A 1 101 ? -2.282 -1.089 16.631 1.00 91.81 101 GLU A C 1
ATOM 843 O O . GLU A 1 101 ? -3.143 -1.123 15.756 1.00 91.81 101 GLU A O 1
ATOM 848 N N . PHE A 1 102 ? -1.345 -2.033 16.740 1.00 92.38 102 PHE A N 1
ATOM 849 C CA . PHE A 1 102 ? -1.160 -3.117 15.768 1.00 92.38 102 PHE A CA 1
ATOM 850 C C . PHE A 1 102 ? -0.913 -4.451 16.467 1.00 92.38 102 PHE A C 1
ATOM 852 O O . PHE A 1 102 ? 0.037 -5.173 16.150 1.00 92.38 102 PHE A O 1
ATOM 859 N N . ALA A 1 103 ? -1.721 -4.746 17.486 1.00 91.25 103 ALA A N 1
ATOM 860 C CA . ALA A 1 103 ? -1.586 -5.978 18.246 1.00 91.25 103 ALA A CA 1
ATOM 861 C C . ALA A 1 103 ? -1.701 -7.202 17.323 1.00 91.25 103 ALA A C 1
ATOM 863 O O . ALA A 1 103 ? -2.579 -7.264 16.465 1.00 91.25 103 ALA A O 1
ATOM 864 N N . GLY A 1 104 ? -0.795 -8.167 17.488 1.00 87.44 104 GLY A N 1
ATOM 865 C CA . GLY A 1 104 ? -0.767 -9.394 16.688 1.00 87.44 104 GLY A CA 1
ATOM 866 C C . GLY A 1 104 ? -0.139 -9.264 15.295 1.00 87.44 104 GLY A C 1
ATOM 867 O O . GLY A 1 104 ? 0.116 -10.290 14.671 1.00 87.44 104 GLY A O 1
ATOM 868 N N . VAL A 1 105 ? 0.180 -8.056 14.811 1.00 87.25 105 VAL A N 1
ATOM 869 C CA . VAL A 1 105 ? 0.867 -7.909 13.519 1.00 87.25 105 VAL A CA 1
ATOM 870 C C . VAL A 1 105 ? 2.354 -8.227 13.670 1.00 87.25 105 VAL A C 1
ATOM 872 O O . VAL A 1 105 ? 3.076 -7.548 14.401 1.00 87.25 105 VAL A O 1
ATOM 875 N N . THR A 1 106 ? 2.831 -9.239 12.947 1.00 81.31 106 THR A N 1
ATOM 876 C CA . THR A 1 106 ? 4.258 -9.572 12.872 1.00 81.31 106 THR A CA 1
ATOM 877 C C . THR A 1 106 ? 5.018 -8.551 12.029 1.00 81.31 106 THR A C 1
ATOM 879 O O . THR A 1 106 ? 4.525 -8.103 10.994 1.00 81.31 106 THR A O 1
ATOM 882 N N . PHE A 1 107 ? 6.244 -8.212 12.433 1.00 80.56 107 PHE A N 1
ATOM 883 C CA . PHE A 1 107 ? 7.089 -7.304 11.661 1.00 80.56 107 PHE A CA 1
ATOM 884 C C . PHE A 1 107 ? 7.791 -8.021 10.511 1.00 80.56 107 PHE A C 1
ATOM 886 O O . PHE A 1 107 ? 8.379 -9.086 10.701 1.00 80.56 107 PHE A O 1
ATOM 893 N N . VAL A 1 108 ? 7.810 -7.384 9.341 1.00 77.00 108 VAL A N 1
ATOM 894 C CA . VAL A 1 108 ? 8.663 -7.805 8.225 1.00 77.00 108 VAL A CA 1
ATOM 895 C C . VAL A 1 108 ? 10.106 -7.369 8.528 1.00 77.00 108 VAL A C 1
ATOM 897 O O . VAL A 1 108 ? 10.336 -6.178 8.791 1.00 77.00 108 VAL A O 1
ATOM 900 N N . PRO A 1 109 ? 11.096 -8.285 8.524 1.00 76.69 109 PRO A N 1
ATOM 901 C CA . PRO A 1 109 ? 12.489 -7.906 8.718 1.00 76.69 109 PRO A CA 1
ATOM 902 C C . PRO A 1 109 ? 12.941 -6.924 7.624 1.00 76.69 109 PRO A C 1
ATOM 904 O O . PRO A 1 109 ? 12.574 -7.112 6.465 1.00 76.69 109 PRO A O 1
ATOM 907 N N . PRO A 1 110 ? 13.784 -5.919 7.932 1.00 68.19 110 PRO A N 1
ATOM 908 C CA . PRO A 1 110 ? 14.211 -4.910 6.954 1.00 68.19 110 PRO A CA 1
ATOM 909 C C . PRO A 1 110 ? 14.881 -5.461 5.684 1.00 68.19 110 PRO A C 1
ATOM 911 O O . PRO A 1 110 ? 14.943 -4.759 4.681 1.00 68.19 110 PRO A O 1
ATOM 914 N N . LEU A 1 111 ? 15.381 -6.701 5.724 1.00 68.12 111 LEU A N 1
ATOM 915 C CA . LEU A 1 111 ? 15.991 -7.396 4.587 1.00 68.12 111 LEU A CA 1
ATOM 916 C C . LEU A 1 111 ? 14.973 -7.808 3.507 1.00 68.12 111 LEU A C 1
ATOM 918 O O . LEU A 1 111 ? 15.362 -8.016 2.360 1.00 68.12 111 LEU A O 1
ATOM 922 N N . PHE A 1 112 ? 13.686 -7.908 3.852 1.00 68.69 112 PHE A N 1
ATOM 923 C CA . PHE A 1 112 ? 12.618 -8.352 2.956 1.00 68.69 112 PHE A CA 1
ATOM 924 C C . PHE A 1 112 ? 11.723 -7.173 2.557 1.00 68.69 112 PHE A C 1
ATOM 926 O O . PHE A 1 112 ? 10.599 -7.034 3.026 1.00 68.69 112 PHE A O 1
ATOM 933 N N . THR A 1 113 ? 12.223 -6.296 1.684 1.00 70.69 113 THR A N 1
ATOM 934 C CA . THR A 1 113 ? 11.438 -5.172 1.127 1.00 70.69 113 THR A CA 1
ATOM 935 C C . THR A 1 113 ? 10.576 -5.564 -0.072 1.00 70.69 113 THR A C 1
ATOM 937 O O . THR A 1 113 ? 9.905 -4.715 -0.648 1.00 70.69 113 THR A O 1
ATOM 940 N N . ARG A 1 114 ? 10.633 -6.833 -0.486 1.00 85.50 114 ARG A N 1
ATOM 941 C CA . ARG A 1 114 ? 10.046 -7.358 -1.720 1.00 85.50 114 ARG A CA 1
ATOM 942 C C . ARG A 1 114 ? 9.653 -8.819 -1.528 1.00 85.50 114 ARG A C 1
ATOM 944 O O . ARG A 1 114 ? 10.422 -9.590 -0.958 1.00 85.50 114 ARG A O 1
ATOM 951 N N . PHE A 1 115 ? 8.484 -9.189 -2.037 1.00 91.00 115 PHE A N 1
ATOM 952 C CA . PHE A 1 115 ? 7.962 -10.566 -2.031 1.00 91.00 115 PHE A CA 1
ATOM 953 C C . PHE A 1 115 ? 8.146 -11.283 -3.380 1.00 91.00 115 PHE A C 1
ATOM 955 O O . PHE A 1 115 ? 7.553 -12.327 -3.616 1.00 91.00 115 PHE A O 1
ATOM 962 N N . PHE A 1 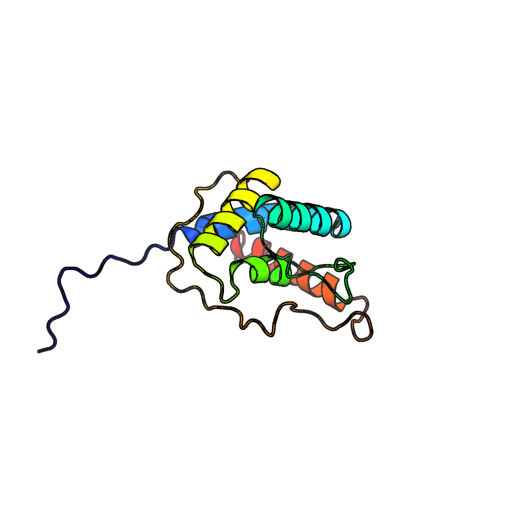116 ? 8.965 -10.722 -4.269 1.00 92.50 116 PHE A N 1
ATOM 963 C CA . PHE A 1 116 ? 9.256 -11.257 -5.599 1.00 92.50 116 PHE A CA 1
ATOM 964 C C . PHE A 1 116 ? 10.751 -11.083 -5.941 1.00 92.50 116 PHE A C 1
ATOM 966 O O . PHE A 1 116 ? 11.405 -10.189 -5.376 1.00 92.50 116 PHE A O 1
ATOM 973 N N . PRO A 1 117 ? 11.320 -11.902 -6.850 1.00 91.38 117 PRO A N 1
ATOM 974 C CA . PRO A 1 117 ? 12.741 -11.849 -7.205 1.00 91.38 117 PRO A CA 1
ATOM 975 C C . PRO A 1 117 ? 13.179 -10.518 -7.828 1.00 91.38 117 PRO A C 1
ATOM 977 O O . PRO A 1 117 ? 12.351 -9.723 -8.275 1.00 91.38 117 PRO A O 1
ATOM 980 N N . ARG A 1 118 ? 14.499 -10.275 -7.869 1.00 89.62 118 ARG A N 1
ATOM 981 C CA . ARG A 1 118 ? 15.140 -9.132 -8.565 1.00 89.62 118 ARG A CA 1
ATOM 982 C C . ARG A 1 118 ? 14.738 -9.047 -10.028 1.00 89.62 118 ARG A C 1
ATOM 984 O O . ARG A 1 118 ? 14.442 -10.072 -10.624 1.00 89.62 118 ARG A O 1
ATOM 991 N N . LYS A 1 119 ? 14.795 -7.855 -10.637 1.00 87.81 119 LYS A N 1
ATOM 992 C CA . LYS A 1 119 ? 14.465 -7.679 -12.065 1.00 87.81 119 LYS A CA 1
ATOM 993 C C . LYS A 1 119 ? 15.246 -8.634 -12.979 1.00 87.81 119 LYS A C 1
ATOM 995 O O . LYS A 1 119 ? 14.684 -9.151 -13.931 1.00 87.81 119 LYS A O 1
ATOM 1000 N N . SER A 1 120 ? 16.505 -8.927 -12.647 1.00 90.06 120 SER A N 1
ATOM 1001 C CA . SER A 1 120 ? 17.354 -9.883 -13.377 1.00 90.06 120 SER A CA 1
ATOM 1002 C C . SER A 1 120 ? 16.997 -11.362 -13.173 1.00 90.06 120 SER A C 1
ATOM 1004 O O . SER A 1 120 ? 17.561 -12.216 -13.848 1.00 90.06 120 SER A O 1
ATOM 1006 N N . GLN A 1 121 ? 16.122 -11.677 -12.217 1.00 92.62 121 GLN A N 1
ATOM 1007 C CA . GLN A 1 121 ? 15.779 -13.040 -11.797 1.00 92.62 121 GLN A CA 1
ATOM 1008 C C . GLN A 1 121 ? 14.275 -13.331 -11.863 1.00 92.62 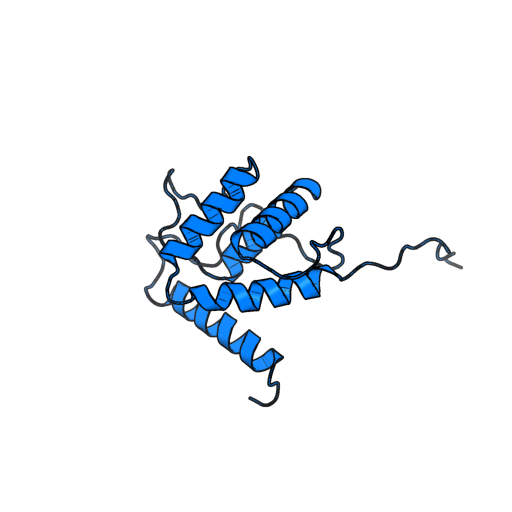121 GLN A C 1
ATOM 1010 O O . GLN A 1 121 ? 13.896 -14.500 -11.829 1.00 92.62 121 GLN A O 1
ATOM 1015 N N . ARG A 1 122 ? 13.425 -12.297 -11.903 1.00 92.75 122 ARG A N 1
ATOM 1016 C CA . ARG A 1 122 ? 11.971 -12.448 -11.905 1.00 92.75 122 ARG A CA 1
ATOM 1017 C C . ARG A 1 122 ? 11.486 -12.933 -13.265 1.00 92.75 122 ARG A C 1
ATOM 1019 O O . ARG A 1 122 ? 11.971 -12.476 -14.300 1.00 92.75 122 ARG A O 1
ATOM 1026 N N . LYS A 1 123 ? 10.512 -13.831 -13.240 1.00 96.19 123 LYS A N 1
ATOM 1027 C CA . LYS A 1 123 ? 9.770 -14.304 -14.410 1.00 96.19 123 LYS A CA 1
ATOM 1028 C C . LYS A 1 123 ? 8.571 -13.396 -14.671 1.00 96.19 123 LYS A C 1
ATOM 1030 O O . LYS A 1 123 ? 8.153 -12.654 -13.782 1.00 96.19 123 LYS A O 1
ATOM 1035 N N . GLU A 1 124 ? 8.018 -13.476 -15.878 1.00 94.94 124 GLU A N 1
ATOM 1036 C CA . GLU A 1 124 ? 6.862 -12.667 -16.293 1.00 94.94 124 GLU A CA 1
ATOM 1037 C C . GLU A 1 124 ? 5.657 -12.857 -15.356 1.00 94.94 124 GLU A C 1
ATOM 1039 O O . GLU A 1 124 ? 5.015 -11.875 -14.992 1.00 94.94 124 GLU A O 1
ATOM 1044 N N . ASP A 1 125 ? 5.443 -14.080 -14.857 1.00 96.75 125 ASP A N 1
ATOM 1045 C CA . ASP A 1 125 ? 4.289 -14.423 -14.016 1.00 96.75 125 ASP A CA 1
ATOM 1046 C C . ASP A 1 125 ? 4.515 -14.228 -12.505 1.00 96.75 125 ASP A C 1
ATOM 1048 O O . ASP A 1 125 ? 3.574 -14.355 -11.724 1.00 96.75 125 ASP A O 1
ATOM 1052 N N . ASP A 1 126 ? 5.731 -13.899 -12.047 1.00 96.75 126 ASP A N 1
ATOM 1053 C CA . ASP A 1 126 ? 6.033 -13.838 -10.603 1.00 96.75 126 ASP A CA 1
ATOM 1054 C C . ASP A 1 126 ? 5.198 -12.776 -9.867 1.00 96.75 126 ASP A C 1
ATOM 1056 O O . ASP A 1 126 ? 4.808 -12.976 -8.719 1.00 96.75 126 ASP A O 1
ATOM 1060 N N . ILE A 1 127 ? 4.933 -11.633 -10.506 1.00 97.25 127 ILE A N 1
ATOM 1061 C CA . ILE A 1 127 ? 4.120 -10.555 -9.926 1.00 97.25 127 ILE A CA 1
ATOM 1062 C C . ILE A 1 127 ? 2.626 -10.737 -10.250 1.00 97.25 127 ILE A C 1
ATOM 1064 O O . ILE A 1 127 ? 1.834 -10.612 -9.312 1.00 97.25 127 ILE A O 1
ATOM 1068 N N . PRO A 1 128 ? 2.214 -11.068 -11.494 1.00 98.12 128 PRO A N 1
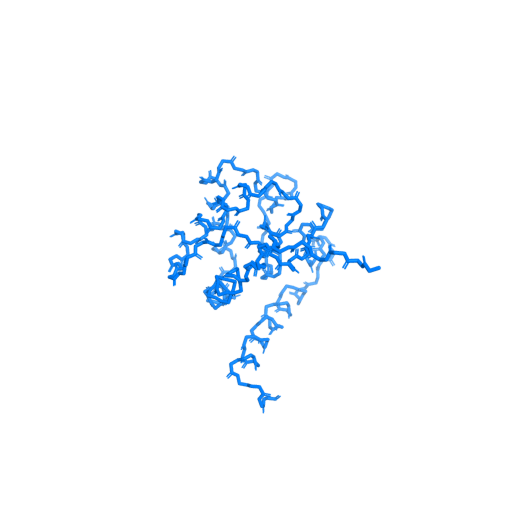ATOM 1069 C CA . PRO A 1 128 ? 0.824 -11.410 -11.806 1.00 98.12 128 PRO A CA 1
ATOM 1070 C C . PRO A 1 128 ? 0.232 -12.480 -10.883 1.00 98.12 128 PRO A C 1
ATOM 1072 O O . PRO A 1 128 ? -0.807 -12.233 -10.276 1.00 98.12 128 PRO A O 1
ATOM 1075 N N . ASN A 1 129 ? 0.945 -13.585 -10.641 1.00 98.38 129 ASN A N 1
ATOM 1076 C CA . ASN A 1 129 ? 0.466 -14.652 -9.754 1.00 98.38 129 ASN A CA 1
ATOM 1077 C C . ASN A 1 129 ? 0.217 -14.168 -8.314 1.00 98.38 129 ASN A C 1
ATOM 1079 O O . ASN A 1 129 ? -0.680 -14.661 -7.635 1.00 98.38 129 ASN A O 1
ATOM 1083 N N . LEU A 1 130 ? 0.995 -13.194 -7.824 1.00 98.38 130 LEU A N 1
ATOM 1084 C CA . LEU A 1 130 ? 0.785 -12.613 -6.493 1.00 98.38 130 LEU A CA 1
ATOM 1085 C C . LEU A 1 130 ? -0.444 -11.699 -6.448 1.00 98.38 130 LEU A C 1
ATOM 1087 O O . LEU A 1 130 ? -1.082 -11.600 -5.401 1.00 98.38 130 LEU A O 1
ATOM 1091 N N . TRP A 1 131 ? -0.783 -11.040 -7.555 1.00 98.69 131 TRP A N 1
ATOM 1092 C CA . TRP A 1 131 ? -2.038 -10.301 -7.678 1.00 98.69 131 TRP A CA 1
ATOM 1093 C C . TRP A 1 131 ? -3.242 -11.232 -7.806 1.00 98.69 131 TRP A C 1
ATOM 1095 O O . TRP A 1 131 ? -4.254 -10.981 -7.158 1.00 98.69 131 TRP A O 1
ATOM 1105 N N . ASP A 1 132 ? -3.126 -12.314 -8.576 1.00 98.56 132 ASP A N 1
ATOM 1106 C CA . ASP A 1 132 ? -4.182 -13.324 -8.705 1.00 98.56 132 ASP A CA 1
ATOM 1107 C C . ASP A 1 132 ? -4.461 -14.008 -7.363 1.00 98.56 132 ASP A C 1
ATOM 1109 O O . ASP A 1 132 ? -5.615 -14.151 -6.967 1.00 98.56 132 ASP A O 1
ATOM 1113 N N . LEU A 1 133 ? -3.412 -14.348 -6.604 1.00 98.44 133 LEU A N 1
ATOM 1114 C CA . LEU A 1 133 ? -3.554 -14.869 -5.243 1.00 98.44 133 LEU A CA 1
ATOM 1115 C C . LEU A 1 133 ? -4.260 -13.870 -4.316 1.00 98.44 133 LEU A C 1
ATOM 1117 O O . LEU A 1 133 ? -5.089 -14.264 -3.499 1.00 98.44 133 LEU A O 1
ATOM 1121 N N . PHE A 1 134 ? -3.917 -12.586 -4.415 1.00 98.25 134 PHE A N 1
ATOM 1122 C CA . PHE A 1 134 ? -4.510 -11.538 -3.590 1.00 98.25 134 PHE A CA 1
ATOM 1123 C C . PHE A 1 134 ? -6.000 -11.344 -3.891 1.00 98.25 134 PHE A C 1
ATOM 1125 O O . PHE A 1 134 ? -6.810 -11.321 -2.968 1.00 98.25 134 PHE A O 1
ATOM 1132 N N . GLU A 1 135 ? -6.362 -11.281 -5.172 1.00 98.19 135 GLU A N 1
ATOM 1133 C CA . GLU A 1 135 ? -7.754 -11.223 -5.621 1.00 98.19 135 GLU A CA 1
ATOM 1134 C C . GLU A 1 135 ? -8.542 -12.464 -5.187 1.00 98.19 135 GLU A C 1
ATOM 1136 O O . GLU A 1 135 ? -9.626 -12.340 -4.621 1.00 98.19 135 GLU A O 1
ATOM 1141 N N . ALA A 1 136 ? -7.983 -13.663 -5.386 1.00 97.62 136 ALA A N 1
ATOM 1142 C CA . ALA A 1 136 ? -8.616 -14.909 -4.967 1.00 97.62 136 ALA A CA 1
ATOM 1143 C C . ALA A 1 136 ? -8.859 -14.947 -3.450 1.00 97.62 136 ALA A C 1
ATOM 1145 O O . ALA A 1 136 ? -9.919 -15.389 -3.011 1.00 97.62 136 ALA A O 1
ATOM 1146 N N . ALA A 1 137 ? -7.911 -14.453 -2.648 1.00 96.38 137 ALA A N 1
ATOM 1147 C CA . ALA A 1 137 ? -8.050 -14.390 -1.196 1.00 96.38 137 ALA A CA 1
ATOM 1148 C C . ALA A 1 137 ? -9.148 -13.410 -0.746 1.00 96.38 137 ALA A C 1
ATOM 1150 O O . ALA A 1 137 ? -9.905 -13.747 0.164 1.00 96.38 137 ALA A O 1
ATOM 1151 N N . ILE A 1 138 ? -9.259 -12.236 -1.382 1.00 96.00 138 ILE A N 1
ATOM 1152 C CA . ILE A 1 138 ? -10.347 -11.275 -1.121 1.00 96.00 138 ILE A CA 1
ATOM 1153 C C . ILE A 1 138 ? -11.696 -11.905 -1.492 1.00 96.00 138 ILE A C 1
ATOM 1155 O O . ILE A 1 138 ? -12.597 -11.971 -0.660 1.00 96.00 138 ILE A O 1
ATOM 1159 N N . ASN A 1 139 ? -11.799 -12.482 -2.693 1.00 95.19 139 ASN A N 1
ATOM 1160 C CA . ASN A 1 139 ? -13.028 -13.127 -3.160 1.00 95.19 139 ASN A CA 1
ATOM 1161 C C . ASN A 1 139 ? -13.469 -14.286 -2.254 1.00 95.19 139 ASN A C 1
ATOM 1163 O O . ASN A 1 139 ? -14.662 -14.444 -2.001 1.00 95.19 139 ASN A O 1
ATOM 1167 N N . TYR A 1 140 ? -12.520 -15.085 -1.756 1.00 94.94 140 TYR A N 1
ATOM 1168 C CA . TYR A 1 140 ? -12.797 -16.163 -0.806 1.00 94.94 140 TYR A CA 1
ATOM 1169 C C . TYR A 1 140 ? -13.234 -15.631 0.566 1.00 94.94 140 TYR A C 1
ATOM 1171 O O . TYR A 1 140 ? -14.111 -16.215 1.194 1.00 94.94 140 TYR A O 1
ATOM 1179 N N . ALA A 1 141 ? -12.654 -14.527 1.046 1.00 91.62 141 ALA A N 1
ATOM 1180 C CA . ALA A 1 141 ? -13.062 -13.917 2.312 1.00 91.62 141 ALA A CA 1
ATOM 1181 C C . ALA A 1 141 ? -14.515 -13.412 2.265 1.00 91.62 141 ALA A C 1
ATOM 1183 O O . ALA A 1 141 ? -15.254 -13.599 3.233 1.00 91.62 141 ALA A O 1
ATOM 1184 N N . ASP A 1 142 ? -14.930 -12.847 1.129 1.00 88.44 142 ASP A N 1
ATOM 1185 C CA . ASP A 1 142 ? -16.305 -12.390 0.903 1.00 88.44 142 ASP A CA 1
ATOM 1186 C C . ASP A 1 142 ? -17.271 -13.549 0.617 1.00 88.44 142 ASP A C 1
ATOM 1188 O O . ASP A 1 142 ? -18.446 -13.490 0.983 1.00 88.44 142 ASP A O 1
ATOM 1192 N N . ASN A 1 143 ? -16.778 -14.621 -0.016 1.00 90.75 143 ASN A N 1
ATOM 1193 C CA . ASN A 1 143 ? -17.557 -15.799 -0.397 1.00 90.75 143 ASN A CA 1
ATOM 1194 C C . ASN A 1 143 ? -16.805 -17.102 -0.048 1.00 90.75 143 ASN A C 1
ATOM 1196 O O . ASN A 1 143 ? -16.227 -17.734 -0.937 1.00 90.75 143 ASN A O 1
ATOM 1200 N N . PRO A 1 144 ? -16.859 -17.568 1.217 1.00 77.06 144 PRO A N 1
ATOM 1201 C CA . PRO A 1 144 ? -16.058 -18.706 1.697 1.00 77.06 144 PRO A CA 1
ATOM 1202 C C . PRO A 1 144 ? -16.411 -20.078 1.101 1.00 77.06 144 PRO A C 1
ATOM 1204 O O . PRO A 1 144 ? -15.879 -21.093 1.539 1.00 77.06 144 PRO A O 1
ATOM 1207 N N . SER A 1 145 ? -17.351 -20.137 0.157 1.00 74.69 145 SER A N 1
ATOM 1208 C CA . SER A 1 145 ? -17.852 -21.364 -0.471 1.00 74.69 145 SER A CA 1
ATOM 1209 C C . SER A 1 145 ? -17.352 -21.583 -1.906 1.00 74.69 145 SER A C 1
ATOM 1211 O O . SER A 1 145 ? -17.965 -22.362 -2.636 1.00 74.69 145 SER A O 1
ATOM 1213 N N . LEU A 1 146 ? -16.281 -20.891 -2.310 1.00 51.97 146 LEU A N 1
ATOM 121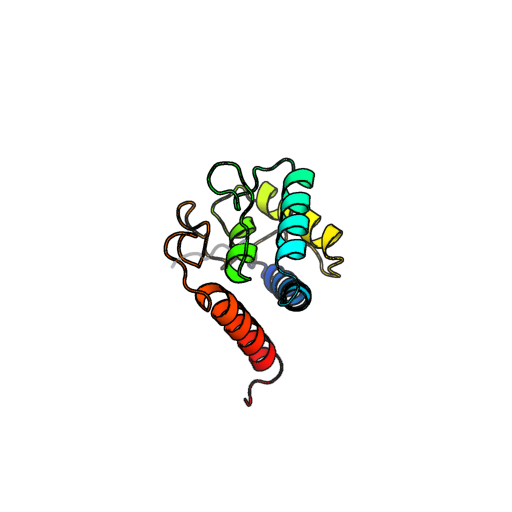4 C CA . LEU A 1 146 ? -15.500 -21.213 -3.512 1.00 51.97 146 LEU A CA 1
ATOM 1215 C C . LEU A 1 146 ? -14.618 -22.451 -3.306 1.00 51.97 146 LEU A C 1
ATOM 1217 O O . LEU A 1 146 ? -13.982 -22.552 -2.232 1.00 51.97 146 LEU A O 1
#

pLDDT: mean 90.55, std 12.27, range [38.88, 98.75]

Foldseek 3Di:
DDPDDPPPDDADPLVVVLVLLLLVLVLVCLVPFQVVQVLLVVLCVQLVHDDLQDDPNHGDNGAAVVLVVLRLLAPDDLVSSLSSSVSSCVSSVRPGDRDSGHPPRHHDYSVPSGPADDPVPGDPCRRVVRSVVSVVVSVCVVPVPD

Sequence (146 aa):
MIKISKNAKNPSFEWTNFYMKFADKLLEYKNDRTNLIKLIDKVFDKSNLKNPFMENGELFDDICPFTVFSAFNRQIKMNNRITILKNIKEIFEIDEIVPSEFAGVTFVPPLFTRFFPRKSQRKEDDIPNLWDLFEAAINYADNPSL